Protein AF-A0A0R3L7W5-F1 (afdb_monomer)

Solvent-accessible surface area (backbone atoms only — not comparable to full-atom values): 8772 Å² total; per-residue (Å²): 107,73,63,61,56,50,49,51,50,26,49,53,45,21,70,72,33,95,42,44,65,47,14,35,51,27,27,50,39,45,48,44,52,50,52,51,75,38,26,74,62,53,36,60,55,71,77,41,97,65,60,67,69,62,52,53,52,52,50,50,44,51,50,54,50,26,50,54,47,15,53,30,49,46,47,15,30,77,70,67,67,26,64,89,71,67,34,61,60,50,20,47,52,46,53,51,52,51,42,50,56,53,38,50,92,80,16,73,82,70,57,84,39,71,67,53,37,51,50,52,42,52,52,52,37,52,49,49,43,41,73,62,48,38,81,56,58,82,77,72,72,67,78,67,86,77,84,72,80,78,77,83,88,77,89,131

Sequence (156 aa):
EVSRDELAAIRRAADAAPGPSSALAAAVTTVAVQVLSQRKLAWGILAEPVDVDVSVSRLASRREISGEIAARIDAAVRAGHLPAQDTALAATALLGALHESLVGPLAPENLDDSAKLRDAVQTVTLLALRAVGVMDARARGLVVQAVLPAKALVGA

Nearest PDB structures (foldseek):
  5n1i-assembly1_B  TM=6.866E-01  e=2.398E-02  Mycobacterium tuberculosis H37Rv
  2iai-assembly1_A-2  TM=6.774E-01  e=4.357E-01  Streptomyces coelicolor
  3br3-assembly1_A  TM=6.710E-01  e=1.643E+00  Staphylococcus aureus
  3btj-assembly1_A  TM=6.672E-01  e=3.979E+00  Staphylococcus aureus subsp. aureus Mu50
  7y0z-assembly1_B  TM=5.724E-01  e=2.100E+00  Pseudomonas aeruginosa PA14

pLDDT: mean 81.7, std 16.67, range [36.81, 98.5]

Organism: NCBI:txid280332

Mean predicted aligned error: 8.27 Å

Secondary structure (DSSP, 8-state):
-HHHHHHHHHHHHHHTSSSHHHHHHHHHHHHHHHHHHTHHHHHHHHHS---HHHHHHHHHHHHHHHHHHHHHHHHHHHTTSS-S--HHHHHHHHHHHHHHHHSSTTSPTTTTSHHHHHHHHHHHHHHHHHHTT-TTTTTS-------PPPP-----

Foldseek 3Di:
DVLVVLLVQLQVQLVPAPALLLSLLSSLLSLLLVLQVCQVVLQVPVVDDDDPVVVVVVVVSLQSSLVSSLVSLVRCCVVVQFPDDNSSVLSSVLSVCSNVQRHDPNHDPPCVDPVVVVVSSVVSSVVSSVSRPRDPCPPPPSDRDDDRPDPPPDDD

Structure (mmCIF, N/CA/C/O backbone):
data_AF-A0A0R3L7W5-F1
#
_entry.id   AF-A0A0R3L7W5-F1
#
loop_
_atom_site.group_PDB
_atom_site.id
_atom_site.type_symbol
_atom_site.label_atom_id
_atom_site.label_alt_id
_atom_site.label_comp_id
_atom_site.label_asym_id
_atom_site.label_entity_id
_atom_site.label_seq_id
_atom_site.pdbx_PDB_ins_code
_atom_site.Cartn_x
_atom_site.Cartn_y
_atom_site.Cartn_z
_atom_site.occupancy
_atom_site.B_iso_or_equiv
_atom_site.auth_seq_id
_atom_site.auth_comp_id
_atom_site.auth_asym_id
_atom_site.auth_atom_id
_atom_site.pdbx_PDB_model_num
ATOM 1 N N . GLU A 1 1 ? 21.056 0.905 2.990 1.00 57.59 1 GLU A N 1
ATOM 2 C CA . GLU A 1 1 ? 20.447 -0.292 2.361 1.00 57.59 1 GLU A CA 1
ATOM 3 C C . GLU A 1 1 ? 19.132 0.161 1.770 1.00 57.59 1 GLU A C 1
ATOM 5 O O . GLU A 1 1 ? 18.313 0.665 2.526 1.00 57.59 1 GLU A O 1
ATOM 10 N N . VAL A 1 2 ? 18.944 0.009 0.459 1.00 60.56 2 VAL A N 1
ATOM 11 C CA . VAL A 1 2 ? 17.809 0.590 -0.283 1.00 60.56 2 VAL A CA 1
ATOM 12 C C . VAL A 1 2 ? 16.457 0.288 0.383 1.00 60.56 2 VAL A C 1
ATOM 14 O O . VAL A 1 2 ? 15.665 1.199 0.584 1.00 60.56 2 VAL A O 1
ATOM 17 N N . SER A 1 3 ? 16.247 -0.944 0.860 1.00 69.88 3 SER A N 1
ATOM 18 C CA . SER A 1 3 ? 15.029 -1.346 1.587 1.00 69.88 3 SER A CA 1
ATOM 19 C C . SER A 1 3 ? 14.761 -0.540 2.866 1.00 69.88 3 SER A C 1
ATOM 21 O O . SER A 1 3 ? 13.615 -0.224 3.181 1.00 69.88 3 SER A O 1
ATOM 23 N N . ARG A 1 4 ? 15.810 -0.198 3.628 1.00 76.44 4 ARG A N 1
ATOM 24 C CA . ARG A 1 4 ? 15.678 0.605 4.855 1.00 76.44 4 ARG A CA 1
ATOM 25 C C . ARG A 1 4 ? 15.277 2.039 4.528 1.00 76.44 4 ARG A C 1
ATOM 27 O O . ARG A 1 4 ? 14.437 2.613 5.219 1.00 76.44 4 ARG A O 1
ATOM 34 N N . ASP A 1 5 ? 15.855 2.589 3.466 1.00 82.69 5 ASP A N 1
ATOM 35 C CA . ASP A 1 5 ? 15.557 3.943 3.000 1.00 82.69 5 ASP A CA 1
ATOM 36 C C . ASP A 1 5 ? 14.122 4.030 2.450 1.00 82.69 5 ASP A C 1
ATOM 38 O O . ASP A 1 5 ? 13.416 5.016 2.690 1.00 82.69 5 ASP A O 1
ATOM 42 N N . GLU A 1 6 ? 13.652 2.966 1.790 1.00 86.06 6 GLU A N 1
ATOM 43 C CA . GLU A 1 6 ? 12.279 2.855 1.299 1.00 86.06 6 GLU A CA 1
ATOM 44 C C . GLU A 1 6 ? 11.252 2.843 2.427 1.00 86.06 6 GLU A C 1
ATOM 46 O O . GLU A 1 6 ? 10.344 3.681 2.446 1.00 86.06 6 GLU A O 1
ATOM 51 N N . LEU A 1 7 ? 11.429 1.946 3.399 1.00 91.56 7 LEU A N 1
ATOM 52 C CA . LEU A 1 7 ? 10.552 1.847 4.561 1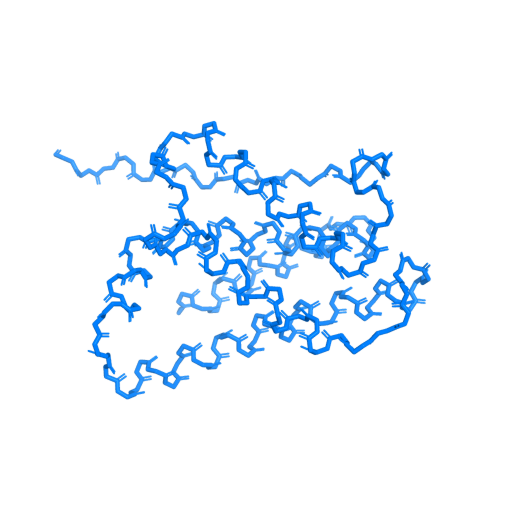.00 91.56 7 LEU A CA 1
ATOM 53 C C . LEU A 1 7 ? 10.525 3.156 5.360 1.00 91.56 7 LEU A C 1
ATOM 55 O O . LEU A 1 7 ? 9.461 3.608 5.788 1.00 91.56 7 LEU A O 1
ATOM 59 N N . ALA A 1 8 ? 11.679 3.807 5.524 1.00 93.81 8 ALA A N 1
ATOM 60 C CA . ALA A 1 8 ? 11.769 5.098 6.194 1.00 93.81 8 ALA A CA 1
ATOM 61 C C . ALA A 1 8 ? 11.004 6.202 5.446 1.00 93.81 8 ALA A C 1
ATOM 63 O O . ALA A 1 8 ? 10.395 7.066 6.077 1.00 93.81 8 ALA A O 1
ATOM 64 N N . ALA A 1 9 ? 11.013 6.208 4.112 1.00 93.38 9 ALA A N 1
ATOM 65 C CA . ALA A 1 9 ? 10.226 7.160 3.332 1.00 93.38 9 ALA A CA 1
ATOM 66 C C . ALA A 1 9 ? 8.714 6.909 3.454 1.00 93.38 9 ALA A C 1
ATOM 68 O O . ALA A 1 9 ? 7.969 7.873 3.624 1.00 93.38 9 ALA A O 1
ATOM 69 N N . ILE A 1 10 ? 8.272 5.644 3.442 1.00 95.50 10 ILE A N 1
ATOM 70 C CA . ILE A 1 10 ? 6.859 5.272 3.641 1.00 95.50 10 ILE A CA 1
ATOM 71 C C . ILE A 1 10 ? 6.374 5.762 5.007 1.00 95.50 10 ILE A C 1
ATOM 73 O O . ILE A 1 10 ? 5.361 6.457 5.091 1.00 95.50 10 ILE A O 1
ATOM 77 N N . ARG A 1 11 ? 7.133 5.460 6.069 1.00 96.94 11 ARG A N 1
ATOM 78 C CA . ARG A 1 11 ? 6.819 5.892 7.439 1.00 96.94 11 ARG A CA 1
ATOM 79 C C . ARG A 1 11 ? 6.736 7.405 7.550 1.00 96.94 11 ARG A C 1
ATOM 81 O O . ARG A 1 11 ? 5.714 7.920 7.981 1.00 96.94 11 ARG A O 1
ATOM 88 N N . ARG A 1 12 ? 7.756 8.124 7.066 1.00 96.94 12 ARG A N 1
ATOM 89 C CA . ARG A 1 12 ? 7.770 9.596 7.090 1.00 96.94 12 ARG A CA 1
ATOM 90 C C . ARG A 1 12 ? 6.556 10.206 6.393 1.00 96.94 12 ARG A C 1
ATOM 92 O O . ARG A 1 12 ? 5.962 11.133 6.932 1.00 96.94 12 ARG A O 1
ATOM 99 N N . ALA A 1 13 ? 6.191 9.707 5.212 1.00 95.38 13 ALA A N 1
ATOM 100 C CA . ALA A 1 13 ? 5.038 10.217 4.474 1.00 95.38 13 ALA A CA 1
ATOM 101 C C . ALA A 1 13 ? 3.723 9.966 5.227 1.00 95.38 13 ALA A C 1
ATOM 103 O O . ALA A 1 13 ? 2.874 10.852 5.308 1.00 95.38 13 ALA A O 1
ATOM 104 N N . ALA A 1 14 ? 3.569 8.774 5.801 1.00 95.94 14 ALA A N 1
ATOM 105 C CA . ALA A 1 14 ? 2.378 8.398 6.545 1.00 95.94 14 ALA A CA 1
ATOM 106 C C . ALA A 1 14 ? 2.257 9.133 7.892 1.00 95.94 14 ALA A C 1
ATOM 108 O O . ALA A 1 14 ? 1.158 9.534 8.264 1.00 95.94 14 ALA A O 1
ATOM 109 N N . ASP A 1 15 ? 3.368 9.352 8.597 1.00 96.25 15 ASP A N 1
ATOM 110 C CA . ASP A 1 15 ? 3.405 10.047 9.891 1.00 96.25 15 ASP A CA 1
ATOM 111 C C . ASP A 1 15 ? 3.159 11.556 9.758 1.00 96.25 15 ASP A C 1
ATOM 113 O O . ASP A 1 15 ? 2.633 12.181 10.675 1.00 96.25 15 ASP A O 1
ATOM 117 N N . ALA A 1 16 ? 3.491 12.145 8.607 1.00 96.00 16 ALA A N 1
ATOM 118 C CA . ALA A 1 16 ? 3.196 13.546 8.309 1.00 96.00 16 ALA A CA 1
ATOM 119 C C . ALA A 1 16 ? 1.718 13.798 7.945 1.00 96.00 16 ALA A C 1
ATOM 121 O O . ALA A 1 16 ? 1.302 14.951 7.811 1.00 96.00 16 ALA A O 1
ATOM 122 N N . ALA A 1 17 ? 0.923 12.745 7.737 1.00 93.94 17 ALA A N 1
ATOM 123 C CA . ALA A 1 17 ? -0.457 12.876 7.297 1.00 93.94 17 ALA A CA 1
ATOM 124 C C . ALA A 1 17 ? -1.405 13.238 8.462 1.00 93.94 17 ALA A C 1
ATOM 126 O O . ALA A 1 17 ? -1.238 12.748 9.577 1.00 93.94 17 ALA A O 1
ATOM 127 N N . PRO A 1 18 ? -2.470 14.025 8.214 1.00 91.50 18 PRO A N 1
ATOM 128 C CA . PRO A 1 18 ? -3.329 14.577 9.270 1.00 91.50 18 PRO A CA 1
ATOM 129 C C . PRO A 1 18 ? -4.252 13.557 9.962 1.00 91.50 18 PRO A C 1
ATOM 131 O O . PRO A 1 18 ? -4.999 13.921 10.866 1.00 91.50 18 PRO A O 1
ATOM 134 N N . GLY A 1 19 ? -4.256 12.292 9.535 1.00 92.81 19 GLY A N 1
ATOM 135 C CA . GLY A 1 19 ? -5.083 11.257 10.149 1.00 92.81 19 GLY A CA 1
ATOM 136 C C . GLY A 1 19 ? -4.959 9.889 9.473 1.00 92.81 19 GLY A C 1
ATOM 137 O O . GLY A 1 19 ? -4.323 9.781 8.424 1.00 92.81 19 GLY A O 1
ATOM 138 N N . PRO A 1 20 ? -5.596 8.839 10.028 1.00 94.19 20 PRO A N 1
ATOM 139 C CA . PRO A 1 20 ? -5.363 7.446 9.626 1.00 94.19 20 PRO A CA 1
ATOM 140 C C . PRO A 1 20 ? -5.630 7.143 8.146 1.00 94.19 20 PRO A C 1
ATOM 142 O O . PRO A 1 20 ? -4.840 6.454 7.505 1.00 94.19 20 PRO A O 1
ATOM 145 N N . SER A 1 21 ? -6.702 7.698 7.569 1.00 92.75 21 SER A N 1
ATOM 146 C CA . SER A 1 21 ? -7.013 7.493 6.144 1.00 92.75 21 SER A CA 1
ATOM 147 C C . SER A 1 21 ? -5.994 8.174 5.236 1.00 92.75 21 SER A C 1
ATOM 149 O O . SER A 1 21 ? -5.550 7.587 4.252 1.00 92.75 21 SER A O 1
ATOM 151 N N . SER A 1 22 ? -5.596 9.400 5.583 1.00 92.88 22 SER A N 1
ATOM 152 C CA . SER A 1 22 ? -4.572 10.141 4.847 1.00 92.88 22 SER A CA 1
ATOM 153 C C . SER A 1 22 ? -3.197 9.489 4.999 1.00 92.88 22 SER A C 1
ATOM 155 O O . SER A 1 22 ? -2.444 9.452 4.035 1.00 92.88 22 SER A O 1
ATOM 157 N N . ALA A 1 23 ? -2.892 8.920 6.169 1.00 95.75 23 ALA A N 1
ATOM 158 C CA . ALA A 1 23 ? -1.657 8.183 6.430 1.00 95.75 23 ALA A CA 1
ATOM 159 C C . ALA A 1 23 ? -1.565 6.915 5.575 1.00 95.75 23 ALA A C 1
ATOM 161 O O . ALA A 1 23 ? -0.532 6.662 4.958 1.00 95.75 23 ALA A O 1
ATOM 162 N N . LEU A 1 24 ? -2.658 6.150 5.473 1.00 96.31 24 LEU A N 1
ATOM 163 C CA . LEU A 1 24 ? -2.733 4.997 4.577 1.00 96.31 24 LEU A CA 1
ATOM 164 C C . LEU A 1 24 ? -2.561 5.409 3.110 1.00 96.31 24 LEU A C 1
ATOM 166 O O . LEU A 1 24 ? -1.787 4.795 2.377 1.00 96.31 24 LEU A O 1
ATOM 170 N N . ALA A 1 25 ? -3.253 6.468 2.688 1.00 94.94 25 ALA A N 1
ATOM 171 C CA . ALA A 1 25 ? -3.158 6.975 1.326 1.00 94.94 25 ALA A CA 1
ATOM 172 C C . ALA A 1 25 ? -1.733 7.458 0.992 1.00 94.94 25 ALA A C 1
ATOM 174 O O . ALA A 1 25 ? -1.225 7.157 -0.091 1.00 94.94 25 ALA A O 1
ATOM 175 N N . ALA A 1 26 ? -1.063 8.137 1.928 1.00 95.94 26 ALA A N 1
ATOM 176 C CA . ALA A 1 26 ? 0.332 8.543 1.804 1.00 95.94 26 ALA A CA 1
ATOM 177 C C . ALA A 1 26 ? 1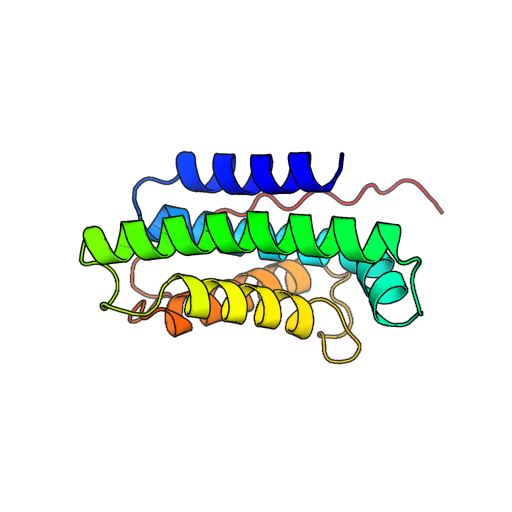.268 7.330 1.692 1.00 95.94 26 ALA A C 1
ATOM 179 O O . ALA A 1 26 ? 2.036 7.260 0.737 1.00 95.94 26 ALA A O 1
ATOM 180 N N . ALA A 1 27 ? 1.141 6.342 2.586 1.00 96.75 27 ALA A N 1
ATOM 181 C CA . ALA A 1 27 ? 1.957 5.127 2.562 1.00 96.75 27 ALA A CA 1
ATOM 182 C C . ALA A 1 27 ? 1.857 4.383 1.220 1.00 96.75 27 ALA A C 1
ATOM 184 O O . ALA A 1 27 ? 2.873 4.111 0.580 1.00 96.75 27 ALA A O 1
ATOM 185 N N . VAL A 1 28 ? 0.632 4.103 0.762 1.00 95.94 28 VAL A N 1
ATOM 186 C CA . VAL A 1 28 ? 0.374 3.408 -0.512 1.00 95.94 28 VAL A CA 1
ATOM 187 C C . VAL A 1 28 ? 0.940 4.190 -1.696 1.00 95.94 28 VAL A C 1
ATOM 189 O O . VAL A 1 28 ? 1.563 3.611 -2.584 1.00 95.94 28 VAL A O 1
ATOM 192 N N . THR A 1 29 ? 0.767 5.512 -1.695 1.00 95.69 29 THR A N 1
ATOM 193 C CA . THR A 1 29 ? 1.286 6.374 -2.760 1.00 95.69 29 THR A CA 1
ATOM 194 C C . THR A 1 29 ? 2.810 6.360 -2.796 1.00 95.69 29 THR A C 1
ATOM 196 O O . THR A 1 29 ? 3.394 6.250 -3.871 1.00 95.69 29 THR A O 1
ATOM 199 N N . THR A 1 30 ? 3.472 6.416 -1.639 1.00 95.25 30 THR A N 1
ATOM 200 C CA . THR A 1 30 ? 4.934 6.324 -1.557 1.00 95.25 30 THR A CA 1
ATOM 201 C C . THR A 1 30 ? 5.445 4.983 -2.077 1.00 95.25 30 THR A C 1
ATOM 203 O O . THR A 1 30 ? 6.391 4.977 -2.862 1.00 95.25 30 THR A O 1
ATOM 206 N N . VAL A 1 31 ? 4.786 3.871 -1.731 1.00 93.38 31 VAL A N 1
ATOM 207 C CA . VAL A 1 31 ? 5.122 2.547 -2.280 1.00 93.38 31 VAL A CA 1
ATOM 208 C C . VAL A 1 31 ? 4.977 2.539 -3.801 1.00 93.38 31 VAL A C 1
ATOM 210 O O . VAL A 1 31 ? 5.898 2.118 -4.493 1.00 93.38 31 VAL A O 1
ATOM 213 N N . ALA A 1 32 ? 3.868 3.048 -4.349 1.00 92.75 32 ALA A N 1
ATOM 214 C CA . ALA A 1 32 ? 3.658 3.107 -5.798 1.00 92.75 32 ALA A CA 1
ATOM 215 C C . ALA A 1 32 ? 4.772 3.895 -6.516 1.00 92.75 32 ALA A C 1
ATOM 217 O O . ALA A 1 32 ? 5.294 3.457 -7.543 1.00 92.75 32 ALA A O 1
ATOM 218 N N . VAL A 1 33 ? 5.184 5.034 -5.950 1.00 91.50 33 VAL A N 1
ATOM 219 C CA . VAL A 1 33 ? 6.284 5.854 -6.485 1.00 91.50 33 VAL A CA 1
ATOM 220 C C . VAL A 1 33 ? 7.623 5.113 -6.433 1.00 91.50 33 VAL A C 1
ATOM 222 O O . VAL A 1 33 ? 8.389 5.167 -7.397 1.00 91.50 33 VAL A O 1
ATOM 225 N N . GLN A 1 34 ? 7.916 4.410 -5.338 1.00 87.69 34 GLN A N 1
ATOM 226 C CA . GLN A 1 34 ? 9.150 3.632 -5.182 1.00 87.69 34 GLN A CA 1
ATOM 227 C C . GLN A 1 34 ? 9.210 2.464 -6.168 1.00 87.69 34 GLN A C 1
ATOM 229 O O . GLN A 1 34 ? 10.193 2.322 -6.896 1.00 87.69 34 GLN A O 1
ATOM 234 N N . VAL A 1 35 ? 8.118 1.704 -6.268 1.00 85.94 35 VAL A N 1
ATOM 235 C CA . VAL A 1 35 ? 7.958 0.589 -7.209 1.00 85.94 35 VAL A CA 1
ATOM 236 C C . VAL A 1 35 ? 8.225 1.049 -8.651 1.00 85.94 35 VAL A C 1
ATOM 238 O O . VAL A 1 35 ? 8.971 0.398 -9.383 1.00 85.94 35 VAL A O 1
ATOM 241 N N . LEU A 1 36 ? 7.708 2.217 -9.050 1.00 83.50 36 LEU A N 1
ATOM 242 C CA . LEU A 1 36 ? 7.971 2.798 -10.373 1.00 83.50 36 LEU A CA 1
ATOM 243 C C . LEU A 1 36 ? 9.409 3.301 -10.546 1.00 83.50 36 LEU A C 1
ATOM 245 O O . LEU A 1 36 ? 9.993 3.130 -11.617 1.00 83.50 36 LEU A O 1
ATOM 249 N N . SER A 1 37 ? 9.996 3.893 -9.505 1.00 76.56 37 SER A N 1
ATOM 250 C CA . SER A 1 37 ? 11.371 4.415 -9.539 1.00 76.56 37 SER A CA 1
ATOM 251 C C . SER A 1 37 ? 12.404 3.305 -9.748 1.00 76.56 37 SER A C 1
ATOM 253 O O . SER A 1 37 ? 13.457 3.542 -10.338 1.00 76.56 37 SER A O 1
ATOM 255 N N . GLN A 1 38 ? 12.083 2.080 -9.326 1.00 70.19 38 GLN A N 1
ATOM 256 C CA . GLN A 1 38 ? 12.929 0.905 -9.515 1.00 70.19 38 GLN A CA 1
ATOM 257 C C . GLN A 1 38 ? 12.522 0.031 -10.709 1.00 70.19 38 GLN A C 1
ATOM 259 O O . GLN A 1 38 ? 13.134 -1.012 -10.909 1.00 70.19 38 GLN A O 1
ATOM 264 N N . ARG A 1 39 ? 11.544 0.427 -11.540 1.00 67.88 39 ARG A N 1
ATOM 265 C CA . ARG A 1 39 ? 10.910 -0.448 -12.551 1.00 67.88 39 ARG A CA 1
ATOM 266 C C . ARG A 1 39 ? 11.892 -1.224 -13.437 1.00 67.88 39 ARG A C 1
ATOM 268 O O . ARG A 1 39 ? 11.687 -2.414 -13.661 1.00 67.88 39 ARG A O 1
ATOM 275 N N . LYS A 1 40 ? 12.959 -0.580 -13.928 1.00 60.88 40 LYS A N 1
ATOM 276 C CA . LYS A 1 40 ? 13.969 -1.239 -14.783 1.00 60.88 40 LYS A CA 1
ATOM 277 C C . LYS A 1 40 ? 14.775 -2.305 -14.029 1.00 60.88 40 LYS A C 1
ATOM 279 O O . LYS A 1 40 ? 15.000 -3.382 -14.568 1.00 60.88 40 LYS A O 1
ATOM 284 N N . LEU A 1 41 ? 15.162 -2.027 -12.782 1.00 60.62 41 LEU A N 1
ATOM 285 C CA . LEU A 1 41 ? 15.873 -2.978 -11.917 1.00 60.62 41 LEU A CA 1
ATOM 286 C C . LEU A 1 41 ? 14.934 -4.084 -11.415 1.00 60.62 41 LEU A C 1
ATOM 288 O O . LEU A 1 41 ? 15.291 -5.257 -11.429 1.00 60.62 41 LEU A O 1
ATOM 292 N N . ALA A 1 42 ? 13.711 -3.723 -11.031 1.00 60.81 42 ALA A N 1
ATOM 293 C CA . ALA A 1 42 ? 12.704 -4.638 -10.517 1.00 60.81 42 ALA A CA 1
ATOM 294 C C . ALA A 1 42 ? 12.222 -5.637 -11.585 1.00 60.81 42 ALA A C 1
ATOM 296 O O . ALA A 1 42 ? 12.017 -6.801 -11.255 1.00 60.81 42 ALA A O 1
ATOM 297 N N . TRP A 1 43 ? 12.116 -5.237 -12.861 1.00 60.06 43 TRP A N 1
ATOM 298 C CA . TRP A 1 43 ? 11.821 -6.176 -13.950 1.00 60.06 43 TRP A CA 1
ATOM 299 C C . TRP A 1 43 ? 12.987 -7.124 -14.243 1.00 60.06 43 TRP A C 1
ATOM 301 O O . TRP A 1 43 ? 12.769 -8.328 -14.326 1.00 60.06 43 TRP A O 1
ATOM 311 N N . GLY A 1 44 ? 14.224 -6.615 -14.318 1.00 59.78 44 GLY A N 1
ATOM 312 C CA . GLY A 1 44 ? 15.407 -7.469 -14.492 1.00 59.78 44 GLY A CA 1
ATOM 313 C C . GLY A 1 44 ? 15.555 -8.521 -13.385 1.00 59.78 44 GLY A C 1
ATOM 314 O O . GLY A 1 44 ? 16.048 -9.611 -13.630 1.00 59.78 44 GLY A O 1
ATOM 315 N N . ILE A 1 45 ? 15.060 -8.217 -12.183 1.00 54.53 45 ILE A N 1
ATOM 316 C CA . ILE A 1 45 ? 15.027 -9.123 -11.028 1.00 54.53 45 ILE A CA 1
ATOM 317 C C . ILE A 1 45 ? 13.842 -10.106 -11.052 1.00 54.53 45 ILE A C 1
ATOM 319 O O . ILE A 1 45 ? 13.954 -11.199 -10.504 1.00 54.53 45 ILE A O 1
ATOM 323 N N . LEU A 1 46 ? 12.692 -9.718 -11.612 1.00 57.00 46 LEU A N 1
ATOM 324 C CA . LEU A 1 46 ? 11.504 -10.578 -11.707 1.00 57.00 46 LEU A CA 1
ATOM 325 C C . LEU A 1 46 ? 11.585 -11.565 -12.877 1.00 57.00 46 LEU A C 1
ATOM 327 O O . LEU A 1 46 ? 11.010 -12.646 -12.790 1.00 57.00 46 LEU A O 1
ATOM 331 N N . ALA A 1 47 ? 12.258 -11.179 -13.961 1.00 59.81 47 ALA A N 1
ATOM 332 C CA . ALA A 1 47 ? 12.336 -11.957 -15.193 1.00 59.81 47 ALA A CA 1
ATOM 333 C C . ALA A 1 47 ? 13.447 -13.022 -15.183 1.00 59.81 47 ALA A C 1
ATOM 335 O O . ALA A 1 47 ? 13.322 -14.020 -15.888 1.00 59.81 47 ALA A O 1
ATOM 336 N N . GLU A 1 48 ? 14.501 -12.836 -14.384 1.00 51.25 48 GLU A N 1
ATOM 337 C CA . GLU A 1 48 ? 15.659 -13.735 -14.329 1.00 51.25 48 GLU A CA 1
ATOM 338 C C . GLU A 1 48 ? 15.750 -14.467 -12.980 1.00 51.25 48 GLU A C 1
ATOM 340 O O . GLU A 1 48 ? 15.437 -13.884 -11.936 1.00 51.25 48 GLU A O 1
ATOM 345 N N . PRO A 1 49 ? 16.206 -15.734 -12.952 1.00 54.91 49 PRO A N 1
ATOM 346 C CA . PRO A 1 49 ? 16.523 -16.414 -11.707 1.00 54.91 49 PRO A CA 1
ATOM 347 C C . PRO A 1 49 ? 17.644 -15.661 -10.980 1.00 54.91 49 PRO A C 1
ATOM 349 O O . PRO A 1 49 ? 18.709 -15.378 -11.520 1.00 54.91 49 PRO A O 1
ATOM 352 N N . VAL A 1 50 ? 17.377 -15.325 -9.726 1.00 66.75 50 VAL A N 1
ATOM 353 C CA . VAL A 1 50 ? 18.198 -14.452 -8.884 1.00 66.75 50 VAL A CA 1
ATOM 354 C C . VAL A 1 50 ? 18.744 -15.249 -7.710 1.00 66.75 50 VAL A C 1
ATOM 356 O O . VAL A 1 50 ? 18.035 -16.103 -7.176 1.00 66.75 50 VAL A O 1
ATOM 359 N N . ASP A 1 51 ? 19.970 -14.935 -7.283 1.00 66.75 51 ASP A N 1
ATOM 360 C CA . ASP A 1 51 ? 20.643 -15.623 -6.176 1.00 66.75 51 ASP A CA 1
ATOM 361 C C . ASP A 1 51 ? 19.765 -15.721 -4.918 1.00 66.75 51 ASP A C 1
ATOM 363 O O . ASP A 1 51 ? 19.009 -14.801 -4.569 1.00 66.75 51 ASP A O 1
ATOM 367 N N . VAL A 1 52 ? 19.892 -16.853 -4.217 1.00 68.75 52 VAL A N 1
ATOM 368 C CA . VAL A 1 52 ? 19.075 -17.205 -3.045 1.00 68.75 52 VAL A CA 1
ATOM 369 C C . VAL A 1 52 ? 19.147 -16.118 -1.970 1.00 68.75 52 VAL A C 1
ATOM 371 O O . VAL A 1 52 ? 18.112 -15.722 -1.433 1.00 68.75 52 VAL A O 1
ATOM 374 N N . ASP A 1 53 ? 20.322 -15.547 -1.719 1.00 66.69 53 ASP A N 1
ATOM 375 C CA . ASP A 1 53 ? 20.500 -14.496 -0.708 1.00 66.69 53 ASP A CA 1
ATOM 376 C C . ASP A 1 53 ? 19.732 -13.213 -1.058 1.00 66.69 53 ASP A C 1
ATOM 378 O O . ASP A 1 53 ? 19.099 -12.584 -0.203 1.00 66.69 53 ASP A O 1
ATOM 382 N N . VAL A 1 54 ? 19.681 -12.866 -2.346 1.00 69.94 54 VAL A N 1
ATOM 383 C CA . VAL A 1 54 ? 18.892 -11.728 -2.834 1.00 69.94 54 VAL A CA 1
ATOM 384 C C . VAL A 1 54 ? 17.397 -12.022 -2.685 1.00 69.94 54 VAL A C 1
ATOM 386 O O . VAL A 1 54 ? 16.611 -11.127 -2.369 1.00 69.94 54 VAL A O 1
ATOM 389 N N . SER A 1 55 ? 16.977 -13.281 -2.849 1.00 69.44 55 SER A N 1
ATOM 390 C CA . SER A 1 55 ? 15.584 -13.683 -2.620 1.00 69.44 55 SER A CA 1
ATOM 391 C C . SER A 1 55 ? 15.158 -13.550 -1.153 1.00 69.44 55 SER A C 1
ATOM 393 O O . SER A 1 55 ? 14.065 -13.043 -0.890 1.00 69.44 55 SER A O 1
ATOM 395 N N . VAL A 1 56 ? 16.037 -13.895 -0.205 1.00 76.06 56 VAL A N 1
ATOM 396 C CA . VAL A 1 56 ? 15.796 -13.738 1.239 1.00 76.06 56 VAL A CA 1
ATOM 397 C C . VAL A 1 56 ? 15.676 -12.262 1.611 1.00 76.06 56 VAL A C 1
ATOM 399 O O . VAL A 1 56 ? 14.712 -11.878 2.276 1.00 76.06 56 VAL A O 1
ATOM 402 N N . SER A 1 57 ? 16.601 -11.424 1.131 1.00 79.25 57 SER A N 1
ATOM 403 C CA . SER A 1 57 ? 16.569 -9.976 1.367 1.00 79.25 57 SER A CA 1
ATOM 404 C C . SER A 1 57 ? 15.281 -9.341 0.827 1.00 79.25 57 SER A C 1
ATOM 406 O O . SER A 1 57 ? 14.581 -8.649 1.563 1.00 79.25 57 SER A O 1
ATOM 408 N N . ARG A 1 58 ? 14.874 -9.669 -0.409 1.00 81.00 58 ARG A N 1
ATOM 409 C CA . ARG A 1 58 ? 13.617 -9.168 -0.998 1.00 81.00 58 ARG A CA 1
ATOM 410 C C . ARG A 1 58 ? 12.381 -9.605 -0.224 1.00 81.00 58 ARG A C 1
ATOM 412 O O . ARG A 1 58 ? 11.438 -8.826 -0.086 1.00 81.00 58 ARG A O 1
ATOM 419 N N . LEU A 1 59 ? 12.356 -10.847 0.259 1.00 85.06 59 LEU A N 1
ATOM 420 C CA . LEU A 1 59 ? 11.242 -11.332 1.066 1.00 85.06 59 LEU A CA 1
ATOM 421 C C . LEU A 1 59 ? 11.164 -10.586 2.404 1.00 85.06 59 LEU A C 1
ATOM 423 O O . LEU A 1 59 ? 10.065 -10.228 2.825 1.00 85.06 59 LEU A O 1
ATOM 427 N N . ALA A 1 60 ? 12.305 -10.317 3.044 1.00 87.38 60 ALA A N 1
ATOM 428 C CA . ALA A 1 60 ? 12.363 -9.508 4.259 1.00 87.38 60 ALA A CA 1
ATOM 429 C C . ALA A 1 60 ? 11.824 -8.089 4.006 1.00 87.38 60 ALA A C 1
ATOM 431 O O . ALA 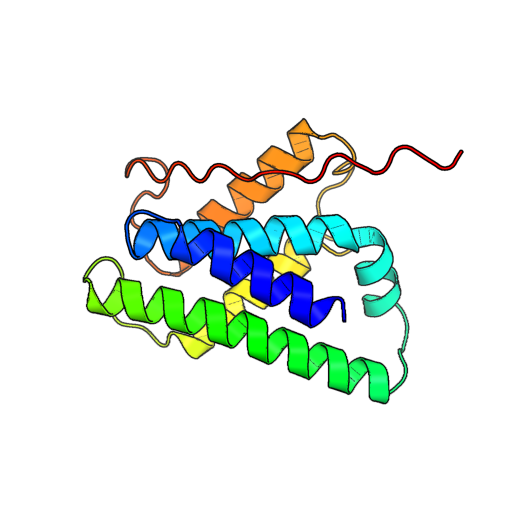A 1 60 ? 10.896 -7.667 4.694 1.00 87.38 60 ALA A O 1
ATOM 432 N N . SER A 1 61 ? 12.284 -7.418 2.946 1.00 86.44 61 SER A N 1
ATOM 433 C CA . SER A 1 61 ? 11.785 -6.097 2.534 1.00 86.44 61 SER A CA 1
ATOM 434 C C . SER A 1 61 ? 10.274 -6.081 2.298 1.00 86.44 61 SER A C 1
ATOM 436 O O . SER A 1 61 ? 9.563 -5.215 2.807 1.00 86.44 61 SER A O 1
ATOM 438 N N . ARG A 1 62 ? 9.741 -7.067 1.560 1.00 90.00 62 ARG A N 1
ATOM 439 C CA . ARG A 1 62 ? 8.296 -7.167 1.296 1.00 90.00 62 ARG A CA 1
ATOM 440 C C . ARG A 1 62 ? 7.490 -7.385 2.574 1.00 90.00 62 ARG A C 1
ATOM 442 O O . ARG A 1 62 ? 6.407 -6.819 2.700 1.00 90.00 62 ARG A O 1
ATOM 449 N N . ARG A 1 63 ? 8.009 -8.167 3.526 1.00 92.94 63 ARG A N 1
ATOM 450 C CA . ARG A 1 63 ? 7.376 -8.359 4.840 1.00 92.94 63 ARG A CA 1
ATOM 451 C C . ARG A 1 63 ? 7.343 -7.065 5.643 1.00 92.94 63 ARG A C 1
ATOM 453 O O . ARG A 1 63 ? 6.305 -6.755 6.216 1.00 92.94 63 ARG A O 1
ATOM 460 N N . GLU A 1 64 ? 8.429 -6.298 5.652 1.00 94.94 64 GLU A N 1
ATOM 461 C CA . GLU A 1 64 ? 8.486 -5.013 6.356 1.00 94.94 64 GLU A CA 1
ATOM 462 C C . GLU A 1 64 ? 7.511 -3.989 5.761 1.00 94.94 64 GLU A C 1
ATOM 464 O O . GLU A 1 64 ? 6.727 -3.387 6.495 1.00 94.94 64 GLU A O 1
ATOM 469 N N . ILE A 1 65 ? 7.501 -3.841 4.432 1.00 94.25 65 ILE A N 1
ATOM 470 C CA . ILE A 1 65 ? 6.595 -2.919 3.733 1.00 94.25 65 ILE A CA 1
ATOM 471 C C . ILE A 1 65 ? 5.135 -3.346 3.923 1.00 94.25 65 ILE A C 1
ATOM 473 O O . ILE A 1 65 ? 4.283 -2.516 4.241 1.00 94.25 65 ILE A O 1
ATOM 477 N N . SER A 1 66 ? 4.829 -4.638 3.775 1.00 96.44 66 SER A N 1
ATOM 478 C CA . SER A 1 66 ? 3.474 -5.144 4.008 1.00 96.44 66 SER A CA 1
ATOM 479 C C . SER A 1 66 ? 3.045 -4.969 5.466 1.00 96.44 66 SER A C 1
ATOM 481 O O . SER A 1 66 ? 1.890 -4.639 5.721 1.00 96.44 66 SER A O 1
ATOM 483 N N . GLY A 1 67 ? 3.953 -5.158 6.427 1.00 97.62 67 GLY A N 1
ATOM 484 C CA . GLY A 1 67 ? 3.683 -4.917 7.844 1.00 97.62 67 GLY A CA 1
ATOM 485 C C . GLY A 1 67 ? 3.347 -3.452 8.129 1.00 97.62 67 GLY A C 1
ATOM 486 O O . GLY A 1 67 ? 2.398 -3.166 8.856 1.00 97.62 67 GLY A O 1
ATOM 487 N N . GLU A 1 68 ? 4.066 -2.523 7.497 1.00 97.75 68 GLU A N 1
ATOM 488 C CA . GLU A 1 68 ? 3.777 -1.091 7.592 1.00 97.75 68 GLU A CA 1
ATOM 489 C C . GLU A 1 68 ? 2.391 -0.756 7.022 1.00 97.75 68 GLU A C 1
ATOM 491 O O . GLU A 1 68 ? 1.596 -0.099 7.691 1.00 97.75 68 GLU A O 1
ATOM 496 N N . ILE A 1 69 ? 2.051 -1.259 5.829 1.00 98.00 69 ILE A N 1
ATOM 497 C CA . ILE A 1 69 ? 0.720 -1.061 5.231 1.00 98.00 69 ILE A CA 1
ATOM 498 C C . ILE A 1 69 ? -0.372 -1.632 6.149 1.00 98.00 69 ILE A C 1
ATOM 500 O O . ILE A 1 69 ? -1.368 -0.952 6.403 1.00 98.00 69 ILE A O 1
ATOM 504 N N . ALA A 1 70 ? -0.179 -2.838 6.693 1.00 98.50 70 ALA A N 1
ATOM 505 C CA . ALA A 1 70 ? -1.134 -3.473 7.602 1.00 98.50 70 ALA A CA 1
ATOM 506 C C . ALA A 1 70 ? -1.390 -2.614 8.848 1.00 98.50 70 ALA A C 1
ATOM 508 O O . ALA A 1 70 ? -2.546 -2.405 9.214 1.00 98.50 70 ALA A O 1
ATOM 509 N N . ALA A 1 71 ? -0.338 -2.044 9.445 1.00 98.38 71 ALA A N 1
ATOM 510 C CA . ALA A 1 71 ? -0.459 -1.146 10.592 1.00 98.38 71 ALA A CA 1
ATOM 511 C C . ALA A 1 71 ? -1.274 0.120 10.267 1.00 98.38 71 ALA A C 1
ATOM 513 O O . ALA A 1 71 ? -2.058 0.587 11.098 1.00 98.38 71 ALA A O 1
ATOM 514 N N . ARG A 1 72 ? -1.143 0.667 9.048 1.00 98.00 72 ARG A N 1
ATOM 515 C CA . ARG A 1 72 ? -1.938 1.826 8.604 1.00 98.00 72 ARG A CA 1
ATOM 516 C C . ARG A 1 72 ? -3.404 1.472 8.352 1.00 98.00 72 ARG A C 1
ATOM 518 O O . ARG A 1 72 ? -4.277 2.255 8.727 1.00 98.00 72 ARG A O 1
ATOM 525 N N . ILE A 1 73 ? -3.687 0.302 7.772 1.00 98.12 73 ILE A N 1
ATOM 526 C CA . ILE A 1 73 ? -5.066 -0.193 7.605 1.00 98.12 73 ILE A CA 1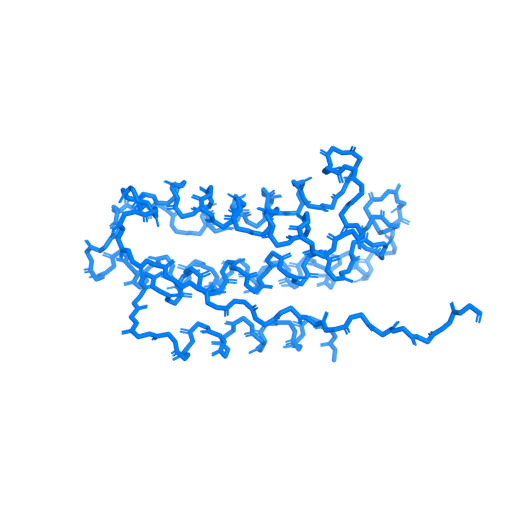
ATOM 527 C C . ILE A 1 73 ? -5.707 -0.387 8.982 1.00 98.12 73 ILE A C 1
ATOM 529 O O . ILE A 1 73 ? -6.790 0.129 9.235 1.00 98.12 73 ILE A O 1
ATOM 533 N N . ASP A 1 74 ? -5.014 -1.060 9.894 1.00 98.38 74 ASP A N 1
ATOM 534 C CA . ASP A 1 74 ? -5.468 -1.335 11.258 1.00 98.38 74 ASP A CA 1
ATOM 535 C C . ASP A 1 74 ? -5.746 -0.051 12.063 1.00 98.38 74 ASP A C 1
ATOM 537 O O . ASP A 1 74 ? -6.781 0.077 12.721 1.00 98.38 74 ASP A O 1
ATOM 541 N N . ALA A 1 75 ? -4.896 0.973 11.930 1.00 97.75 75 ALA A N 1
ATOM 542 C CA . ALA A 1 75 ? -5.159 2.290 12.507 1.00 97.75 75 ALA A CA 1
ATOM 543 C C . ALA A 1 75 ? -6.444 2.938 11.956 1.00 97.75 75 ALA A C 1
ATOM 545 O O . ALA A 1 75 ? -7.212 3.529 12.717 1.00 97.75 75 ALA A O 1
ATOM 546 N N . ALA A 1 76 ? -6.702 2.817 10.653 1.00 96.69 76 ALA A N 1
ATOM 547 C CA . ALA A 1 76 ? -7.910 3.354 10.032 1.00 96.69 76 ALA A CA 1
ATOM 548 C C . ALA A 1 76 ? -9.172 2.533 10.372 1.00 96.69 76 ALA A C 1
ATOM 550 O O . ALA A 1 76 ? -10.246 3.117 10.521 1.00 96.69 76 ALA A O 1
ATOM 551 N N . VAL A 1 77 ? -9.048 1.217 10.575 1.00 97.38 77 VAL A N 1
ATOM 552 C CA . VAL A 1 77 ? -10.121 0.356 11.107 1.00 97.38 77 VAL A CA 1
ATOM 553 C C . VAL A 1 77 ? -10.473 0.765 12.537 1.00 97.38 77 VAL A C 1
ATOM 555 O O . VAL A 1 77 ? -11.640 1.016 12.827 1.00 97.38 77 VAL A O 1
ATOM 5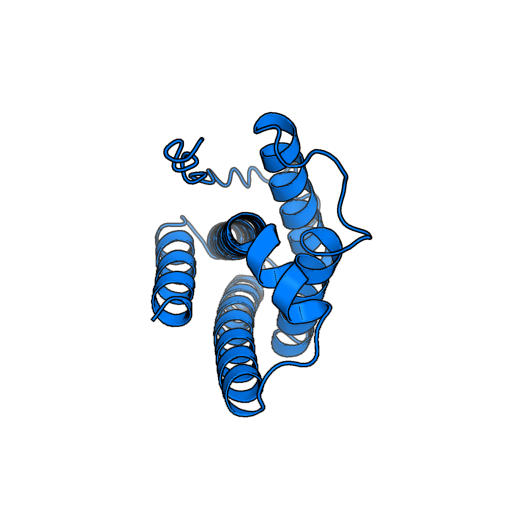58 N N . ARG A 1 78 ? -9.479 0.923 13.424 1.00 96.94 78 ARG A N 1
ATOM 559 C CA . ARG A 1 78 ? -9.707 1.387 14.806 1.00 96.94 78 ARG A CA 1
ATOM 560 C C . ARG A 1 78 ? -10.354 2.767 14.882 1.00 96.94 78 ARG A C 1
ATOM 562 O O . ARG A 1 78 ? -11.144 3.015 15.786 1.00 96.94 78 ARG A O 1
ATOM 569 N N . ALA A 1 79 ? -10.029 3.653 13.943 1.00 95.19 79 ALA A N 1
ATOM 570 C CA . ALA A 1 79 ? -10.644 4.974 13.834 1.00 95.19 79 ALA A CA 1
ATOM 571 C C . ALA A 1 79 ? -12.067 4.945 13.238 1.00 95.19 79 ALA A C 1
ATOM 573 O O . ALA A 1 79 ? -12.691 5.994 13.101 1.00 95.19 79 ALA A O 1
ATOM 574 N N . GLY A 1 80 ? -12.585 3.774 12.850 1.00 94.44 80 GLY A N 1
ATOM 575 C CA . GLY A 1 80 ? -13.904 3.628 12.229 1.00 94.44 80 GLY A CA 1
ATOM 576 C C . GLY A 1 80 ? -13.975 4.145 10.789 1.00 94.44 80 GLY A C 1
ATOM 577 O O . GLY A 1 80 ? -15.064 4.347 10.256 1.00 94.44 80 GLY A O 1
ATOM 578 N N . HIS A 1 81 ? -12.830 4.389 10.146 1.00 93.50 81 HIS A N 1
ATOM 579 C CA . HIS A 1 81 ? -12.774 4.889 8.772 1.00 93.50 81 HIS A CA 1
ATOM 580 C C . HIS A 1 81 ? -12.866 3.770 7.729 1.00 93.50 81 HIS A C 1
ATOM 582 O O . HIS A 1 81 ? -13.278 4.033 6.598 1.00 93.50 81 HIS A O 1
ATOM 588 N N . LEU A 1 82 ? -12.458 2.553 8.101 1.00 95.44 82 LEU A N 1
ATOM 589 C CA . LEU A 1 82 ? -12.492 1.350 7.272 1.00 95.44 82 LEU A CA 1
ATOM 590 C C . LEU A 1 82 ? -13.325 0.256 7.953 1.00 95.44 82 LEU A C 1
ATOM 592 O O . LEU A 1 82 ? -13.372 0.207 9.185 1.00 95.44 82 LEU A O 1
ATOM 596 N N . PRO A 1 83 ? -13.952 -0.648 7.180 1.00 95.25 83 PRO A N 1
ATOM 597 C CA . PRO A 1 83 ? -14.613 -1.818 7.743 1.00 95.25 83 PRO A CA 1
ATOM 598 C C . PRO A 1 83 ? -13.601 -2.761 8.410 1.00 95.25 83 PRO A C 1
ATOM 600 O O . PRO A 1 83 ? -12.442 -2.845 7.990 1.00 95.25 83 PRO A O 1
ATOM 603 N N . ALA A 1 84 ? -14.061 -3.512 9.413 1.00 95.56 8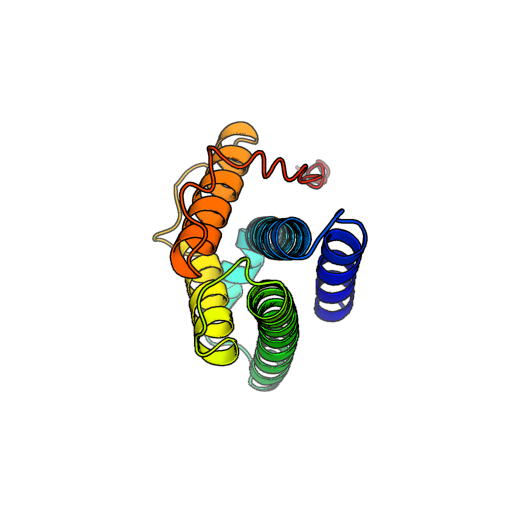4 ALA A N 1
ATOM 604 C CA . ALA A 1 84 ? -13.284 -4.597 10.006 1.00 95.56 84 ALA A CA 1
ATOM 605 C C . ALA A 1 84 ? -12.930 -5.646 8.939 1.00 95.56 84 ALA A C 1
ATOM 607 O O . ALA A 1 84 ? -13.797 -6.091 8.187 1.00 95.56 84 ALA A O 1
ATOM 608 N N . GLN A 1 85 ? -11.652 -6.016 8.863 1.00 95.81 85 GLN A N 1
ATOM 609 C CA . GLN A 1 85 ? -11.105 -6.917 7.847 1.00 95.81 85 GLN A CA 1
ATOM 610 C C . GLN A 1 85 ? -9.767 -7.506 8.314 1.00 95.81 85 GLN A C 1
ATOM 612 O O . GLN A 1 85 ? -9.162 -6.998 9.259 1.00 95.81 85 GLN A O 1
ATOM 617 N N . ASP A 1 86 ? -9.283 -8.543 7.628 1.00 97.38 86 ASP A N 1
ATOM 618 C CA . ASP A 1 86 ? -7.921 -9.050 7.821 1.00 97.38 86 ASP A CA 1
ATOM 619 C C . ASP A 1 86 ? -6.909 -8.072 7.201 1.00 97.38 86 ASP A C 1
ATOM 621 O O . ASP A 1 86 ? -6.715 -8.018 5.983 1.00 97.38 86 ASP A O 1
ATOM 625 N N . THR A 1 87 ? -6.283 -7.258 8.051 1.00 97.44 87 THR A N 1
ATOM 626 C CA . THR A 1 87 ? -5.390 -6.172 7.627 1.00 97.44 87 THR A CA 1
ATOM 627 C C . THR A 1 87 ? -4.061 -6.684 7.075 1.00 97.44 87 THR A C 1
ATOM 629 O O . THR A 1 87 ? -3.492 -6.053 6.183 1.00 97.44 87 THR A O 1
ATOM 632 N N . ALA A 1 88 ? -3.585 -7.840 7.545 1.00 97.06 88 ALA A N 1
ATOM 633 C CA . ALA A 1 88 ? -2.349 -8.457 7.077 1.00 97.06 88 ALA A CA 1
ATOM 634 C C . ALA A 1 88 ? -2.528 -9.052 5.675 1.00 97.06 88 ALA A C 1
ATOM 636 O O . ALA A 1 88 ? -1.686 -8.842 4.791 1.00 97.06 88 ALA A O 1
ATOM 637 N N . LEU A 1 89 ? -3.651 -9.739 5.446 1.00 96.62 89 LEU A N 1
ATOM 638 C CA . LEU A 1 89 ? -4.006 -10.261 4.130 1.00 96.62 89 LEU A CA 1
ATOM 639 C C . LEU A 1 89 ? -4.231 -9.122 3.129 1.00 96.62 89 LEU A C 1
ATOM 641 O O . LEU A 1 89 ? -3.662 -9.147 2.036 1.00 96.62 89 LEU A O 1
ATOM 645 N N . ALA A 1 90 ? -4.999 -8.098 3.518 1.00 97.44 90 ALA A N 1
ATOM 646 C CA . ALA A 1 90 ? -5.250 -6.930 2.680 1.00 97.44 90 ALA A CA 1
ATOM 647 C C . ALA A 1 90 ? -3.945 -6.222 2.285 1.00 97.44 90 ALA A C 1
ATOM 649 O O . ALA A 1 90 ? -3.724 -5.949 1.107 1.00 97.44 90 ALA A O 1
ATOM 650 N N . ALA A 1 91 ? -3.042 -5.983 3.240 1.00 97.31 91 ALA A N 1
ATOM 651 C CA . ALA A 1 91 ? -1.752 -5.353 2.971 1.00 97.31 91 ALA A CA 1
ATOM 652 C C . ALA A 1 91 ? -0.886 -6.159 1.992 1.00 97.31 91 ALA A C 1
ATOM 654 O O . ALA A 1 91 ? -0.320 -5.590 1.056 1.00 97.31 91 ALA A O 1
ATOM 655 N N . THR A 1 92 ? -0.832 -7.482 2.166 1.00 95.88 92 THR A N 1
ATOM 656 C CA . THR A 1 92 ? -0.069 -8.370 1.278 1.00 95.88 92 THR A CA 1
ATOM 657 C C . THR A 1 92 ? -0.633 -8.343 -0.143 1.00 95.88 92 THR A C 1
ATOM 659 O O . THR A 1 92 ? 0.120 -8.211 -1.112 1.00 95.88 92 THR A O 1
ATOM 662 N N . ALA A 1 93 ? -1.961 -8.419 -0.275 1.00 95.94 93 ALA A N 1
ATOM 663 C CA . ALA A 1 93 ? -2.649 -8.358 -1.561 1.00 95.94 93 ALA A CA 1
ATOM 664 C C . ALA A 1 93 ? -2.420 -7.012 -2.268 1.00 95.94 93 ALA A C 1
ATOM 666 O O . ALA A 1 93 ? -2.111 -6.985 -3.459 1.00 95.94 93 ALA A O 1
ATOM 667 N N . LEU A 1 94 ? -2.501 -5.901 -1.529 1.00 95.56 94 LEU A N 1
ATOM 668 C CA . LEU A 1 94 ? -2.213 -4.569 -2.055 1.00 95.56 94 LEU A CA 1
ATOM 669 C C . LEU A 1 94 ? -0.773 -4.444 -2.549 1.00 95.56 94 LEU A C 1
ATOM 671 O O . LEU A 1 94 ? -0.548 -3.941 -3.650 1.00 95.56 94 LEU A O 1
ATOM 675 N N . LEU A 1 95 ? 0.199 -4.919 -1.768 1.00 93.44 95 LEU A N 1
ATOM 676 C CA . LEU A 1 95 ? 1.603 -4.877 -2.164 1.00 93.44 95 LEU A CA 1
ATOM 677 C C . LEU A 1 95 ? 1.844 -5.674 -3.452 1.00 93.44 95 LEU A C 1
ATOM 679 O O . LEU A 1 95 ? 2.556 -5.196 -4.335 1.00 93.44 95 LEU A O 1
ATOM 683 N N . GLY A 1 96 ? 1.230 -6.853 -3.581 1.00 90.88 96 GLY A N 1
ATOM 684 C CA . GLY A 1 96 ? 1.274 -7.656 -4.805 1.00 90.88 96 GLY A CA 1
ATOM 685 C C . GLY A 1 96 ? 0.664 -6.929 -6.004 1.00 90.88 96 GLY A C 1
ATOM 686 O O . GLY A 1 96 ? 1.310 -6.824 -7.044 1.00 90.88 96 GLY A O 1
ATOM 687 N N . ALA A 1 97 ? -0.530 -6.354 -5.840 1.00 92.00 97 ALA A N 1
ATOM 688 C CA . ALA A 1 97 ? -1.210 -5.606 -6.896 1.00 92.00 97 ALA A CA 1
ATOM 689 C C . ALA A 1 97 ? -0.395 -4.391 -7.372 1.00 92.00 97 ALA A C 1
ATOM 691 O O . ALA A 1 97 ? -0.314 -4.140 -8.574 1.00 92.00 97 ALA A O 1
ATOM 692 N N . LEU A 1 98 ? 0.245 -3.660 -6.453 1.00 90.69 98 LEU A N 1
ATOM 693 C CA . LEU A 1 98 ? 1.130 -2.538 -6.784 1.00 90.69 98 LEU A CA 1
ATOM 694 C C . LEU A 1 98 ? 2.327 -2.992 -7.622 1.00 90.69 98 LEU A C 1
ATOM 696 O O . LEU A 1 98 ? 2.657 -2.346 -8.608 1.00 90.69 98 LEU A O 1
ATOM 700 N N . HIS A 1 99 ? 2.958 -4.109 -7.261 1.00 87.31 99 HIS A N 1
ATOM 701 C CA . HIS A 1 99 ? 4.077 -4.642 -8.034 1.00 87.31 99 HIS A CA 1
ATOM 702 C C . HIS A 1 99 ? 3.637 -5.087 -9.431 1.00 87.31 99 HIS A C 1
ATOM 704 O O . HIS A 1 99 ? 4.226 -4.634 -10.402 1.00 87.31 99 HIS A O 1
ATOM 710 N N . GLU A 1 100 ? 2.584 -5.898 -9.542 1.00 87.00 100 GLU A N 1
ATOM 711 C CA . GLU A 1 100 ? 2.128 -6.451 -10.828 1.00 87.00 100 GLU A CA 1
ATOM 712 C C . GLU A 1 100 ? 1.659 -5.356 -11.798 1.00 87.00 100 GLU A C 1
ATOM 714 O O . GLU A 1 100 ? 1.986 -5.362 -12.983 1.00 87.00 100 GLU A O 1
ATOM 719 N N . SER A 1 101 ? 0.909 -4.373 -11.290 1.00 89.25 101 SER A N 1
ATOM 720 C CA . SER A 1 101 ? 0.326 -3.317 -12.129 1.00 89.25 101 SER A CA 1
ATOM 721 C C . SER A 1 101 ? 1.329 -2.251 -12.576 1.00 89.25 101 SER A C 1
ATOM 723 O O . SER A 1 101 ? 1.070 -1.544 -13.552 1.00 89.25 101 SER A O 1
ATOM 725 N N . LEU A 1 102 ? 2.466 -2.117 -11.883 1.00 86.75 102 LEU A N 1
ATOM 726 C CA . LEU A 1 102 ? 3.457 -1.065 -12.137 1.00 86.75 102 LEU A CA 1
ATOM 727 C C . LEU A 1 102 ? 4.793 -1.602 -12.673 1.00 86.75 102 LEU A C 1
ATOM 729 O O . LEU A 1 102 ? 5.513 -0.873 -13.362 1.00 86.75 102 LEU A O 1
ATOM 733 N N . VAL A 1 103 ? 5.133 -2.858 -12.371 1.00 80.06 103 VAL A N 1
ATOM 734 C CA . VAL A 1 103 ? 6.401 -3.508 -12.717 1.00 80.06 103 VAL A CA 1
ATOM 735 C C . VAL A 1 103 ? 6.112 -4.852 -13.371 1.00 80.06 103 VAL A C 1
ATOM 737 O O . VAL A 1 103 ? 5.882 -5.856 -12.710 1.00 80.06 103 VAL A O 1
ATOM 740 N N . GLY A 1 104 ? 6.174 -4.877 -14.696 1.00 71.12 104 GLY A N 1
ATOM 741 C CA . GLY A 1 104 ? 5.980 -6.098 -15.466 1.00 71.12 104 GLY A CA 1
ATOM 742 C C . GLY A 1 104 ? 5.603 -5.805 -16.915 1.00 71.12 104 GLY A C 1
ATOM 743 O O . GLY A 1 104 ? 5.451 -4.634 -17.283 1.00 71.12 104 GLY A O 1
ATOM 744 N N . PRO A 1 105 ? 5.428 -6.848 -17.740 1.00 72.44 105 PRO A N 1
ATOM 745 C CA . PRO A 1 105 ? 4.992 -6.729 -19.128 1.00 72.44 105 PRO A CA 1
ATOM 746 C C . PRO A 1 105 ? 3.516 -6.326 -19.223 1.00 72.44 105 PRO A C 1
ATOM 748 O O . PRO A 1 105 ? 3.089 -5.828 -20.256 1.00 72.44 105 PRO A O 1
ATOM 751 N N . LEU A 1 106 ? 2.747 -6.518 -18.143 1.00 81.56 106 LEU A N 1
ATOM 752 C CA . LEU A 1 106 ? 1.350 -6.096 -18.041 1.00 81.56 106 LEU A CA 1
ATOM 753 C C . LEU A 1 106 ? 1.196 -4.634 -17.597 1.00 81.56 106 LEU A C 1
ATOM 755 O O . LEU A 1 106 ? 0.104 -4.075 -17.697 1.00 81.56 106 LEU A O 1
ATOM 759 N N . ALA A 1 107 ? 2.267 -4.007 -17.100 1.00 83.81 107 ALA A N 1
ATOM 760 C CA . ALA A 1 107 ? 2.223 -2.615 -16.677 1.00 83.81 107 ALA A CA 1
ATOM 761 C C . ALA A 1 107 ? 2.151 -1.684 -17.902 1.00 83.81 107 ALA A C 1
ATOM 763 O O . ALA A 1 107 ? 2.821 -1.954 -18.903 1.00 83.81 107 ALA A O 1
ATOM 764 N N . PRO A 1 108 ? 1.425 -0.550 -17.827 1.00 80.94 108 PRO A N 1
ATOM 765 C CA . PRO A 1 108 ? 1.229 0.344 -18.963 1.00 80.94 108 PRO A CA 1
ATOM 766 C C . PRO A 1 108 ? 2.534 0.734 -19.669 1.00 80.94 108 PRO A C 1
ATOM 768 O O . PRO A 1 108 ? 3.573 0.969 -19.029 1.00 80.94 108 PRO A O 1
ATOM 771 N N . GLU A 1 109 ? 2.461 0.825 -20.997 1.00 77.06 109 GLU A N 1
ATOM 772 C CA . GLU A 1 109 ? 3.547 1.330 -21.832 1.00 77.06 109 GLU A CA 1
ATOM 773 C C . GLU A 1 109 ? 3.782 2.828 -21.585 1.00 77.06 109 GLU A C 1
ATOM 775 O O . GLU A 1 109 ? 2.875 3.576 -21.210 1.00 77.06 109 GLU A O 1
ATOM 780 N N . ASN A 1 110 ? 5.000 3.298 -21.862 1.00 70.81 110 ASN A N 1
ATOM 781 C CA . ASN A 1 110 ? 5.348 4.722 -21.844 1.00 70.81 110 ASN A CA 1
ATOM 782 C C . ASN A 1 110 ? 5.150 5.432 -20.486 1.00 70.81 110 ASN A C 1
ATOM 784 O O . ASN A 1 110 ? 4.939 6.644 -20.459 1.00 70.81 110 ASN A O 1
ATOM 788 N N . LEU A 1 111 ? 5.292 4.727 -19.353 1.00 71.88 111 LEU A N 1
ATOM 789 C CA . LEU A 1 111 ? 5.390 5.362 -18.020 1.00 71.88 111 LEU A CA 1
ATOM 790 C C . LEU A 1 111 ? 6.688 6.174 -17.818 1.00 71.88 111 LEU A C 1
ATOM 792 O O . LEU A 1 111 ? 6.970 6.633 -16.715 1.00 71.88 111 LEU A O 1
ATOM 796 N N . ASP A 1 112 ? 7.476 6.374 -18.876 1.00 72.25 112 ASP A N 1
ATOM 797 C CA . ASP A 1 112 ? 8.568 7.345 -18.903 1.00 72.25 112 ASP A CA 1
ATOM 798 C C . ASP A 1 112 ? 8.082 8.797 -18.999 1.00 72.25 112 ASP A C 1
ATOM 800 O O . ASP A 1 112 ? 8.832 9.701 -18.622 1.00 72.25 112 ASP A O 1
ATOM 804 N N . ASP A 1 113 ? 6.843 9.006 -19.457 1.00 83.31 113 ASP A N 1
ATOM 805 C CA . ASP A 1 113 ? 6.151 10.292 -19.438 1.00 83.31 113 ASP A CA 1
ATOM 806 C C . ASP A 1 113 ? 5.692 10.634 -18.010 1.00 83.31 113 ASP A C 1
ATOM 808 O O . ASP A 1 113 ? 4.940 9.890 -17.373 1.00 83.31 113 ASP A O 1
ATOM 812 N N . SER A 1 114 ? 6.118 11.795 -17.509 1.00 82.38 114 SER A N 1
ATOM 813 C CA . SER A 1 114 ? 5.831 12.244 -16.143 1.00 82.38 114 SER A CA 1
ATOM 814 C C . SER A 1 114 ? 4.336 12.406 -15.837 1.00 82.38 114 SER A C 1
ATOM 816 O O . SER A 1 114 ? 3.934 12.241 -14.685 1.00 82.38 114 SER A O 1
ATOM 818 N N . ALA A 1 115 ? 3.503 12.761 -16.819 1.00 85.81 115 ALA A N 1
ATOM 819 C CA . ALA A 1 115 ? 2.058 12.860 -16.640 1.00 85.81 115 ALA A CA 1
ATOM 820 C C . ALA A 1 115 ? 1.415 11.472 -16.551 1.00 85.81 115 ALA A C 1
ATOM 822 O O . ALA A 1 115 ? 0.616 11.242 -15.643 1.00 85.81 115 ALA A O 1
ATOM 823 N N . LYS A 1 116 ? 1.824 10.529 -17.409 1.00 85.81 116 LYS A N 1
ATOM 824 C CA . LYS A 1 116 ? 1.354 9.134 -17.338 1.00 85.81 116 LYS A CA 1
ATOM 825 C C . LYS A 1 116 ? 1.785 8.444 -16.046 1.00 85.81 116 LYS A C 1
ATOM 827 O O . LYS A 1 116 ? 1.009 7.694 -15.464 1.00 85.81 116 LYS A O 1
ATOM 832 N N . LEU A 1 117 ? 2.993 8.734 -15.560 1.00 85.56 117 LEU A N 1
ATOM 833 C CA . LEU A 1 117 ? 3.481 8.224 -14.279 1.00 85.56 117 LEU A CA 1
ATOM 834 C C . LEU A 1 117 ? 2.597 8.708 -13.122 1.00 85.56 117 LEU A C 1
ATOM 836 O O . LEU A 1 117 ? 2.163 7.900 -12.302 1.00 85.56 117 LEU A O 1
ATOM 840 N N . ARG A 1 118 ? 2.280 10.011 -13.079 1.00 86.81 118 ARG A N 1
ATOM 841 C CA . ARG A 1 118 ? 1.357 10.569 -12.075 1.00 86.81 118 ARG A CA 1
ATOM 842 C C . ARG A 1 118 ? -0.018 9.915 -12.134 1.00 86.81 118 ARG A C 1
ATOM 844 O O . ARG A 1 118 ? -0.548 9.553 -11.087 1.00 86.81 118 ARG A O 1
ATOM 851 N N . ASP A 1 119 ? -0.566 9.746 -13.334 1.00 89.50 119 ASP A N 1
ATOM 852 C CA . ASP A 1 119 ? -1.881 9.133 -13.528 1.00 89.50 119 ASP A CA 1
ATOM 853 C C . ASP A 1 119 ? -1.910 7.666 -13.070 1.00 89.50 119 ASP A C 1
ATOM 855 O O . ASP A 1 119 ? -2.835 7.246 -12.372 1.00 89.50 119 ASP A O 1
ATOM 859 N N . ALA A 1 120 ? -0.852 6.900 -13.355 1.00 90.00 120 ALA A N 1
ATOM 860 C CA . ALA A 1 120 ? -0.714 5.522 -12.891 1.00 90.00 120 ALA A CA 1
ATOM 861 C C . ALA A 1 120 ? -0.640 5.430 -11.358 1.00 90.00 120 ALA A C 1
ATOM 863 O O . ALA A 1 120 ? -1.374 4.643 -10.755 1.00 90.00 120 ALA A O 1
ATOM 864 N N . VAL A 1 121 ? 0.189 6.267 -10.719 1.00 91.38 121 VAL A N 1
ATOM 865 C CA . VAL A 1 121 ? 0.287 6.347 -9.249 1.00 91.38 121 VAL A CA 1
ATOM 866 C C . VAL A 1 121 ? -1.067 6.700 -8.640 1.00 91.38 121 VAL A C 1
ATOM 868 O O . VAL A 1 121 ? -1.530 6.037 -7.715 1.00 91.38 121 VAL A O 1
ATOM 871 N N . GLN A 1 122 ? -1.743 7.715 -9.175 1.00 90.81 122 GLN A N 1
ATOM 872 C CA . GLN A 1 122 ? -3.050 8.126 -8.675 1.00 90.81 122 GLN A CA 1
ATOM 873 C C . GLN A 1 122 ? -4.089 7.009 -8.837 1.00 90.81 122 GLN A C 1
ATOM 875 O O . GLN A 1 122 ? -4.833 6.708 -7.901 1.00 90.81 122 GLN A O 1
ATOM 880 N N . THR A 1 123 ? -4.131 6.371 -10.004 1.00 92.38 123 THR A N 1
ATOM 881 C CA . THR A 1 123 ? -5.086 5.305 -10.316 1.00 92.38 123 THR A CA 1
ATOM 882 C C . THR A 1 123 ? -4.903 4.100 -9.401 1.00 92.38 123 THR A C 1
ATOM 884 O O . THR A 1 123 ? -5.887 3.603 -8.843 1.00 92.38 123 THR A O 1
ATOM 887 N N . VAL A 1 124 ? -3.662 3.655 -9.189 1.00 92.19 124 VAL A N 1
ATOM 888 C CA . VAL A 1 124 ? -3.384 2.487 -8.348 1.00 92.19 124 VAL A CA 1
ATOM 889 C C . VAL A 1 124 ? -3.583 2.786 -6.861 1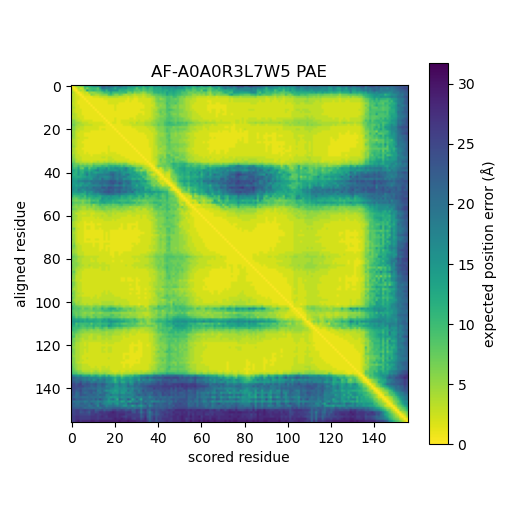.00 92.19 124 VAL A C 1
ATOM 891 O O . VAL A 1 124 ? -4.143 1.954 -6.149 1.00 92.19 124 VAL A O 1
ATOM 894 N N . THR A 1 125 ? -3.254 3.997 -6.393 1.00 93.00 125 THR A N 1
ATOM 895 C CA . THR A 1 125 ? -3.573 4.431 -5.025 1.00 93.00 125 THR A CA 1
ATOM 896 C C . THR A 1 125 ? -5.083 4.419 -4.797 1.00 93.00 125 THR A C 1
ATOM 898 O O . THR A 1 125 ? -5.561 3.860 -3.811 1.00 93.00 125 THR A O 1
ATOM 901 N N . LEU A 1 126 ? -5.871 4.987 -5.714 1.00 92.81 126 LEU A N 1
ATOM 902 C CA . LEU A 1 126 ? -7.331 4.998 -5.592 1.00 92.81 126 LEU A CA 1
ATOM 903 C C . LEU A 1 126 ? -7.938 3.592 -5.676 1.00 92.81 126 LEU A C 1
ATOM 905 O O . LEU A 1 126 ? -8.960 3.326 -5.045 1.00 92.81 126 LEU A O 1
ATOM 909 N N . LEU A 1 127 ? -7.349 2.685 -6.458 1.00 93.44 127 LEU A N 1
ATOM 910 C CA . LEU A 1 127 ? -7.727 1.272 -6.457 1.00 93.44 127 LEU A CA 1
ATOM 911 C C . LEU A 1 127 ? -7.465 0.634 -5.090 1.00 93.44 127 LEU A C 1
ATOM 913 O O . LEU A 1 127 ? -8.380 0.041 -4.524 1.00 93.44 127 LEU A O 1
ATOM 917 N N . ALA A 1 128 ? -6.262 0.805 -4.545 1.00 94.44 128 ALA A N 1
ATOM 918 C CA . ALA A 1 128 ? -5.872 0.243 -3.259 1.00 94.44 128 ALA A CA 1
ATOM 919 C C . ALA A 1 128 ? -6.760 0.741 -2.109 1.00 94.44 128 ALA A C 1
ATOM 921 O O . ALA A 1 128 ? -7.241 -0.054 -1.306 1.00 94.44 128 ALA A O 1
ATOM 922 N N . LEU A 1 129 ? -7.055 2.044 -2.073 1.00 94.69 129 LEU A N 1
ATOM 923 C CA . LEU A 1 129 ? -7.950 2.636 -1.075 1.00 94.69 129 LEU A CA 1
ATOM 924 C C . LEU A 1 129 ? -9.375 2.077 -1.171 1.00 94.69 129 LEU A C 1
ATOM 926 O O . LEU A 1 129 ? -9.993 1.773 -0.152 1.00 94.69 129 LEU A O 1
ATOM 930 N N . ARG A 1 130 ? -9.901 1.894 -2.387 1.00 94.06 130 ARG A N 1
ATOM 931 C CA . ARG A 1 130 ? -11.214 1.258 -2.574 1.00 94.06 130 ARG A CA 1
ATOM 932 C C . ARG A 1 130 ? -11.206 -0.202 -2.129 1.00 94.06 130 ARG A C 1
ATOM 934 O O . ARG A 1 130 ? -12.169 -0.629 -1.502 1.00 94.06 130 ARG A O 1
ATOM 941 N N . ALA A 1 131 ? -10.135 -0.941 -2.416 1.00 94.25 131 ALA A N 1
ATOM 942 C CA . ALA A 1 131 ? -10.016 -2.355 -2.065 1.00 94.25 131 ALA A CA 1
ATOM 943 C C . ALA A 1 131 ? -10.081 -2.603 -0.548 1.00 94.25 131 ALA A C 1
ATOM 945 O O . ALA A 1 131 ? -10.605 -3.627 -0.129 1.00 94.25 131 ALA A O 1
ATOM 946 N N . VAL A 1 132 ? -9.626 -1.649 0.270 1.00 95.31 132 VAL A N 1
ATOM 947 C CA . VAL A 1 132 ? -9.706 -1.726 1.744 1.00 95.31 132 VAL A CA 1
ATOM 948 C C . VAL A 1 132 ? -10.966 -1.081 2.329 1.00 95.31 132 VAL A C 1
ATOM 950 O O . VAL A 1 132 ? -11.110 -1.002 3.548 1.00 95.31 132 VAL A O 1
ATOM 953 N N . GLY A 1 133 ? -11.888 -0.608 1.485 1.00 91.62 133 GLY A N 1
ATOM 954 C CA . GLY A 1 133 ? -13.198 -0.114 1.912 1.00 91.62 133 GLY A CA 1
ATOM 955 C C . GLY A 1 133 ? -13.343 1.406 2.029 1.00 91.62 133 GLY A C 1
ATOM 956 O O . GLY A 1 133 ? -14.321 1.865 2.618 1.00 91.62 133 GLY A O 1
ATOM 957 N N . VAL A 1 134 ? -12.441 2.214 1.455 1.00 89.00 134 VAL A N 1
ATOM 958 C CA . VAL A 1 134 ? -12.676 3.665 1.336 1.00 89.00 134 VAL A CA 1
ATOM 959 C C . VAL A 1 134 ? -13.796 3.915 0.322 1.00 89.00 134 VAL A C 1
ATOM 961 O O . VAL A 1 134 ? -13.592 3.837 -0.892 1.00 89.00 134 VAL A O 1
ATOM 964 N N . MET A 1 135 ? -14.989 4.234 0.828 1.00 70.75 135 MET A N 1
ATOM 965 C CA . MET A 1 135 ? -16.134 4.633 0.009 1.00 70.75 135 MET A CA 1
ATOM 966 C C . MET A 1 135 ? -15.870 5.999 -0.622 1.00 70.75 135 MET A C 1
ATOM 968 O O . MET A 1 135 ? -15.707 6.999 0.076 1.00 70.75 135 MET A O 1
ATOM 972 N N . ASP A 1 136 ? -15.812 5.999 -1.952 1.00 66.75 136 ASP A N 1
ATOM 973 C CA . ASP A 1 136 ? -15.604 7.171 -2.796 1.00 66.75 136 ASP A CA 1
ATOM 974 C C . ASP A 1 136 ? -14.305 7.944 -2.488 1.00 66.75 136 ASP A C 1
ATOM 976 O O . ASP A 1 136 ? -14.299 9.117 -2.109 1.00 66.75 136 ASP A O 1
ATOM 980 N N . ALA A 1 137 ? -13.161 7.269 -2.661 1.00 59.62 137 ALA A N 1
ATOM 981 C CA . ALA A 1 137 ? -11.823 7.834 -2.438 1.00 59.62 137 ALA A CA 1
ATOM 982 C C . ALA A 1 137 ? -11.551 9.152 -3.202 1.00 59.62 137 ALA A C 1
ATOM 984 O O . ALA A 1 137 ? -10.643 9.892 -2.832 1.00 59.62 137 ALA A O 1
ATOM 985 N N . ARG A 1 138 ? -12.347 9.467 -4.235 1.00 55.91 138 ARG A N 1
ATOM 986 C CA . ARG A 1 138 ? -12.295 10.737 -4.977 1.00 55.91 138 ARG A CA 1
ATOM 987 C C . ARG A 1 138 ? -13.094 11.864 -4.305 1.00 55.91 138 ARG A C 1
ATOM 989 O O . ARG A 1 138 ? -12.705 13.019 -4.439 1.00 55.91 138 ARG A O 1
ATOM 996 N N . ALA A 1 139 ? -14.166 11.554 -3.572 1.00 43.84 139 ALA A N 1
ATOM 997 C CA . ALA A 1 139 ? -15.072 12.543 -2.980 1.00 43.84 139 ALA A CA 1
ATOM 998 C C . ALA A 1 139 ? -14.676 12.996 -1.561 1.00 43.84 139 ALA A C 1
ATOM 1000 O O . ALA A 1 139 ? -15.033 14.096 -1.147 1.00 43.84 139 ALA A O 1
ATOM 1001 N N . ARG A 1 140 ? -13.914 12.193 -0.802 1.00 52.25 140 ARG A N 1
ATOM 1002 C CA . ARG A 1 140 ? -13.572 12.486 0.611 1.00 52.25 140 ARG A CA 1
ATOM 1003 C C . ARG A 1 140 ? -12.348 13.392 0.837 1.00 52.25 140 ARG A C 1
ATOM 1005 O O . ARG A 1 140 ? -11.813 13.417 1.940 1.00 52.25 140 ARG A O 1
ATOM 1012 N N . GLY A 1 141 ? -11.885 14.133 -0.172 1.00 50.59 141 GLY A N 1
ATOM 1013 C CA . GLY A 1 141 ? -10.791 15.103 0.008 1.00 50.59 141 GLY A CA 1
ATOM 1014 C C . GLY A 1 141 ? -9.431 14.483 0.362 1.00 50.59 141 GLY A C 1
ATOM 1015 O O . GLY A 1 141 ? -8.576 15.165 0.923 1.00 50.59 141 GLY A O 1
ATOM 1016 N N . LEU A 1 142 ? -9.210 13.202 0.033 1.00 57.16 142 LEU A N 1
ATOM 1017 C CA . LEU A 1 142 ? -7.908 12.538 0.156 1.00 57.16 142 LEU A CA 1
ATOM 1018 C C . LEU A 1 142 ? -6.947 13.087 -0.912 1.00 57.16 142 LEU A C 1
ATOM 1020 O O . LEU A 1 142 ? -6.684 12.450 -1.929 1.00 57.16 142 LEU A O 1
ATOM 1024 N N . VAL A 1 143 ? -6.438 14.300 -0.701 1.00 53.88 143 VAL A N 1
ATOM 1025 C CA . VAL A 1 143 ? -5.374 14.877 -1.525 1.00 53.88 143 VAL A CA 1
ATOM 1026 C C . VAL A 1 143 ? -4.041 14.395 -0.966 1.00 53.88 143 VAL A C 1
ATOM 1028 O O . VAL A 1 143 ? -3.513 14.958 -0.011 1.00 53.88 143 VAL A O 1
ATOM 1031 N N . VAL A 1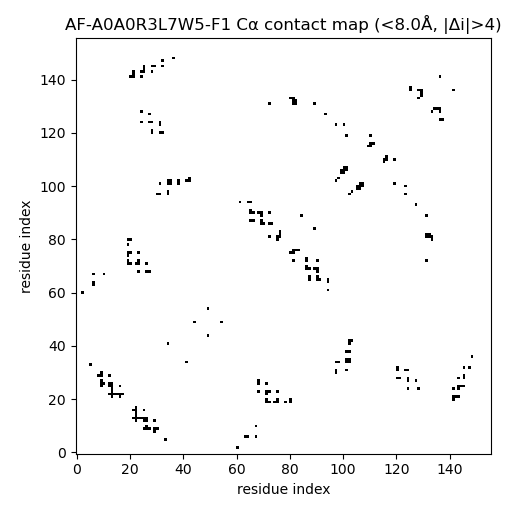 144 ? -3.489 13.336 -1.557 1.00 54.44 144 VAL A N 1
ATOM 1032 C CA . VAL A 1 144 ? -2.110 12.922 -1.277 1.00 54.44 144 VAL A CA 1
ATOM 1033 C C . VAL A 1 144 ? -1.192 13.649 -2.249 1.00 54.44 144 VAL A C 1
ATOM 1035 O O . VAL A 1 144 ? -1.206 13.382 -3.449 1.00 54.44 144 VAL A O 1
ATOM 1038 N N . GLN A 1 145 ? -0.392 14.581 -1.737 1.00 53.00 145 GLN A N 1
ATOM 1039 C CA . GLN A 1 145 ? 0.694 15.177 -2.509 1.00 53.00 145 GLN A CA 1
ATOM 1040 C C . GLN A 1 145 ? 1.860 14.184 -2.543 1.00 53.00 145 GLN A C 1
ATOM 1042 O O . GLN A 1 145 ? 2.556 13.993 -1.547 1.00 53.00 145 GLN A O 1
ATOM 1047 N N . ALA A 1 146 ? 2.056 13.522 -3.681 1.00 54.34 146 ALA A N 1
ATOM 1048 C CA . ALA A 1 146 ? 3.228 12.690 -3.914 1.00 54.34 146 ALA A CA 1
ATOM 1049 C C . ALA A 1 146 ? 4.375 13.563 -4.436 1.00 54.34 146 ALA A C 1
ATOM 1051 O O . ALA A 1 146 ? 4.277 14.125 -5.529 1.00 54.34 146 ALA A O 1
ATOM 1052 N N . VAL A 1 147 ? 5.479 13.655 -3.692 1.00 62.53 147 VAL A N 1
ATOM 1053 C CA . VAL A 1 147 ? 6.726 14.203 -4.242 1.00 62.53 147 VAL A CA 1
ATOM 1054 C C . VAL A 1 147 ? 7.342 13.122 -5.122 1.00 62.53 147 VAL A C 1
ATOM 1056 O O . VAL A 1 147 ? 7.902 12.146 -4.625 1.00 62.53 147 VAL A O 1
ATOM 1059 N N . LEU A 1 148 ? 7.200 13.272 -6.439 1.00 50.91 148 LEU A N 1
ATOM 1060 C CA . LEU A 1 148 ? 7.897 12.414 -7.389 1.00 50.91 148 LEU A CA 1
ATOM 1061 C C . LEU A 1 148 ? 9.389 12.773 -7.386 1.00 50.91 148 LEU A C 1
ATOM 1063 O O . LEU A 1 148 ? 9.712 13.960 -7.495 1.00 50.91 148 LEU A O 1
ATOM 1067 N N . PRO A 1 149 ? 10.307 11.795 -7.293 1.00 53.47 149 PRO A N 1
ATOM 1068 C CA . PRO A 1 149 ? 11.718 12.081 -7.479 1.00 53.47 149 PRO A CA 1
ATOM 1069 C C . PRO A 1 149 ? 11.924 12.620 -8.899 1.00 53.47 149 PRO A C 1
ATOM 1071 O O . PRO A 1 149 ? 11.511 11.999 -9.882 1.00 53.47 149 PRO A O 1
ATOM 1074 N N . ALA A 1 150 ? 12.550 13.792 -9.016 1.00 48.75 150 ALA A N 1
ATOM 1075 C CA . ALA A 1 150 ? 13.047 14.269 -10.297 1.00 48.75 150 ALA A CA 1
ATOM 1076 C C . ALA A 1 150 ? 14.025 13.212 -10.827 1.00 48.75 150 ALA A C 1
ATOM 1078 O O . ALA A 1 150 ? 14.974 12.854 -10.126 1.00 48.75 150 ALA A O 1
ATOM 1079 N N . LYS A 1 151 ? 13.772 12.666 -12.027 1.00 54.91 151 LYS A N 1
ATOM 1080 C CA . LYS A 1 151 ? 14.709 11.743 -12.680 1.00 54.91 151 LYS A CA 1
ATOM 1081 C C . LYS A 1 151 ? 16.105 12.370 -12.622 1.00 54.91 151 LYS A C 1
ATOM 1083 O O . LYS A 1 151 ? 16.286 13.512 -13.045 1.00 54.91 151 LYS A O 1
ATOM 1088 N N . ALA A 1 152 ? 17.070 11.596 -12.128 1.00 43.50 152 ALA A N 1
ATOM 1089 C CA . ALA A 1 152 ? 18.483 11.794 -12.395 1.00 43.50 152 ALA A CA 1
ATOM 1090 C C . ALA A 1 152 ? 18.679 11.762 -13.920 1.00 43.50 152 ALA A C 1
ATOM 1092 O O . ALA A 1 152 ? 18.864 10.713 -14.528 1.00 43.50 152 ALA A O 1
ATOM 1093 N N . LEU A 1 153 ? 18.547 12.929 -14.544 1.00 46.38 153 LEU A N 1
ATOM 1094 C CA . LEU A 1 153 ? 18.965 13.209 -15.909 1.00 46.38 153 LEU A CA 1
ATOM 1095 C C . LEU A 1 153 ? 20.481 13.413 -15.897 1.00 46.38 153 LEU A C 1
ATOM 1097 O O . LEU A 1 153 ? 20.954 14.533 -16.040 1.00 46.38 153 LEU A O 1
ATOM 1101 N N . VAL A 1 154 ? 21.248 12.347 -15.682 1.00 42.78 154 VAL A N 1
ATOM 1102 C CA . VAL A 1 154 ? 22.665 12.318 -16.063 1.00 42.78 154 VAL A CA 1
ATOM 1103 C C . VAL A 1 154 ? 22.972 10.917 -16.572 1.00 42.78 154 VAL A C 1
ATOM 1105 O O . V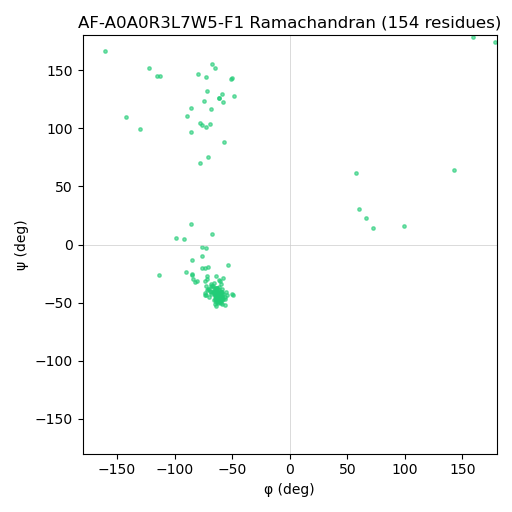AL A 1 154 ? 22.982 9.966 -15.795 1.00 42.78 154 VAL A O 1
ATOM 1108 N N . GLY A 1 155 ? 23.193 10.797 -17.882 1.00 44.22 155 GLY A N 1
ATOM 1109 C CA . GLY A 1 155 ? 23.682 9.567 -18.502 1.00 44.22 155 GLY A CA 1
ATOM 1110 C C . GLY A 1 155 ? 23.073 9.264 -19.867 1.00 44.22 155 GLY A C 1
ATOM 1111 O O . GLY A 1 155 ? 22.382 8.258 -20.009 1.00 44.22 155 GLY A O 1
ATOM 1112 N N . ALA A 1 156 ? 23.337 10.126 -20.847 1.00 36.81 156 ALA A N 1
ATOM 1113 C CA . ALA A 1 156 ? 23.501 9.754 -22.250 1.00 36.81 156 ALA A CA 1
ATOM 1114 C C . ALA A 1 156 ? 24.805 10.402 -22.727 1.00 36.81 156 ALA A C 1
ATOM 1116 O O . ALA A 1 156 ? 25.035 11.564 -22.315 1.00 36.81 156 ALA A O 1
#

Radius of gyration: 15.48 Å; Cα contacts (8 Å, |Δi|>4): 147; chains: 1; bounding box: 40×32×37 Å